Protein AF-A0A926IU18-F1 (afdb_monomer)

Mean predicted aligned error: 3.1 Å

Foldseek 3Di:
DDDPQQKDWDPDQVVLCVLAPDRFWFFPDADPQWDWDTWIGGNSFKTWTWTDRPPKIKIKMKGFAQDPPVPDPDDFPDWDWDAAPNWTWIWGDDQQKTKIWTDDPRMIMIIIIRGDDDPVNRNSRVNRTD

Solvent-accessible surface area (backbone atoms only — not comparable to full-atom values): 7315 Å² total; per-residue (Å²): 136,84,78,74,75,49,68,46,79,39,96,40,67,67,63,40,40,72,63,37,98,53,91,68,57,47,58,78,42,73,65,88,73,50,40,84,76,46,33,26,28,44,70,57,58,30,45,38,38,33,26,35,43,93,92,43,46,37,40,40,35,34,31,79,45,75,63,91,74,66,84,68,86,76,86,62,85,40,74,46,80,46,76,42,98,90,35,63,25,45,34,35,33,49,95,52,29,20,35,34,40,37,54,57,98,66,25,16,36,22,38,42,27,70,36,67,67,52,74,63,55,54,43,46,28,63,65,33,49,85

Nearest PDB structures (foldseek):
  1vr8-assembly1_A  TM=5.230E-01  e=7.733E-03  Thermotoga maritima
  1lfo-assembly1_A  TM=3.960E-01  e=1.212E-01  Rattus norvegicus
  7kyw-assembly1_A-2  TM=5.824E-01  e=8.924E-01  Phleum pratense
  2mm3-assembly1_A  TM=3.003E-01  e=6.694E-02  Homo sapiens
  7dzg-assembly1_B  TM=3.176E-01  e=2.580E-01  Homo sapiens

InterPro domains:
  IPR025377 Domain of unknown function DUF4367 [PF14285] (25-129)

Organism: NCBI:txid2763676

Structure (mmCIF, N/CA/C/O backbone):
data_AF-A0A926IU18-F1
#
_entry.id   AF-A0A926IU18-F1
#
loop_
_atom_site.group_PDB
_atom_site.id
_atom_site.type_symbol
_atom_site.label_atom_id
_atom_site.label_alt_id
_atom_site.label_comp_id
_atom_site.label_asy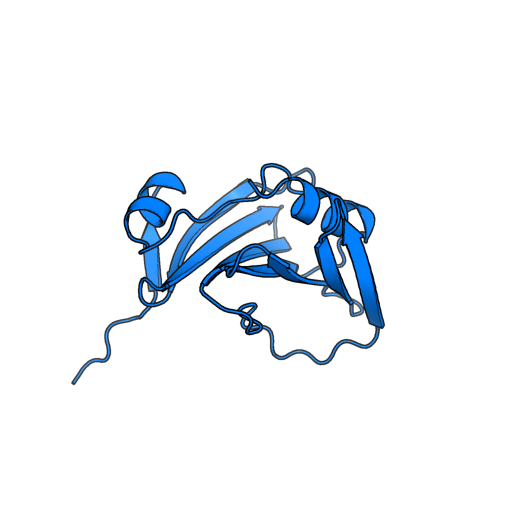m_id
_atom_site.label_entity_id
_atom_site.label_seq_id
_atom_site.pdbx_PDB_ins_code
_atom_site.Cartn_x
_atom_site.Cartn_y
_atom_site.Cartn_z
_atom_site.occupancy
_atom_site.B_iso_or_equiv
_atom_site.auth_seq_id
_atom_site.auth_comp_id
_atom_site.auth_asym_id
_atom_site.auth_atom_id
_atom_site.pdbx_PDB_model_num
ATOM 1 N N . MET A 1 1 ? 1.334 -27.083 21.568 1.00 49.59 1 MET A N 1
ATOM 2 C CA . MET A 1 1 ? 0.431 -25.925 21.402 1.00 49.59 1 MET A CA 1
ATOM 3 C C . MET A 1 1 ? 0.513 -25.498 19.950 1.00 49.59 1 MET A C 1
ATOM 5 O O . MET A 1 1 ? 1.621 -25.290 19.476 1.00 49.59 1 MET A O 1
ATOM 9 N N . GLN A 1 2 ? -0.607 -25.472 19.232 1.00 56.12 2 GLN A N 1
ATOM 10 C CA . GLN A 1 2 ? -0.653 -24.957 17.865 1.00 56.12 2 GLN A CA 1
ATOM 11 C C . GLN A 1 2 ? -0.839 -23.444 17.965 1.00 56.12 2 GLN A C 1
ATOM 13 O O . GLN A 1 2 ? -1.807 -22.993 18.572 1.00 56.12 2 GLN A O 1
ATOM 18 N N . ILE A 1 3 ? 0.112 -22.672 17.442 1.00 67.56 3 ILE A N 1
ATOM 19 C CA . ILE A 1 3 ? -0.080 -21.230 17.283 1.00 67.56 3 ILE A CA 1
ATOM 20 C C . ILE A 1 3 ? -1.140 -21.082 16.182 1.00 67.56 3 ILE A C 1
ATOM 22 O O . ILE A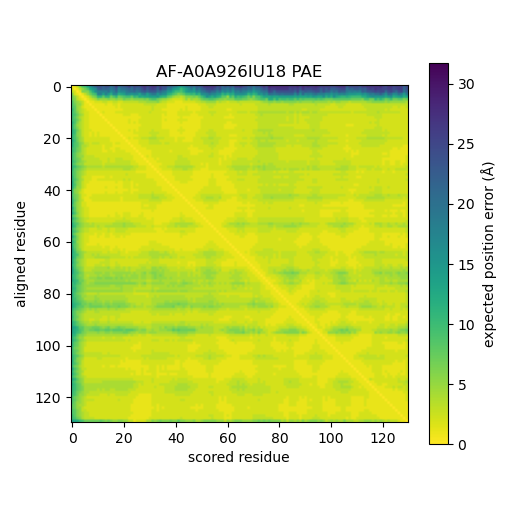 1 3 ? -0.953 -21.674 15.113 1.00 67.56 3 ILE A O 1
ATOM 26 N N . PRO A 1 4 ? -2.267 -20.393 16.430 1.00 70.56 4 PRO A N 1
ATOM 27 C CA . PRO A 1 4 ? -3.260 -20.156 15.392 1.00 70.56 4 PRO A CA 1
ATOM 28 C C . PRO A 1 4 ? -2.586 -19.476 14.201 1.00 70.56 4 PRO A C 1
ATOM 30 O O . PRO A 1 4 ? -1.733 -18.610 14.396 1.00 70.56 4 PRO A O 1
ATOM 33 N N . ASN A 1 5 ? -2.956 -19.860 12.977 1.00 81.00 5 ASN A N 1
ATOM 34 C CA . ASN A 1 5 ? -2.551 -19.088 11.808 1.00 81.00 5 ASN A CA 1
ATOM 35 C C . ASN A 1 5 ? -3.055 -17.647 12.012 1.00 81.00 5 ASN A C 1
ATOM 37 O O . ASN A 1 5 ? -4.262 -17.475 12.191 1.00 81.00 5 ASN A O 1
ATOM 41 N N . PRO A 1 6 ? -2.176 -16.629 12.025 1.00 91.31 6 PRO A N 1
ATOM 42 C CA . PRO A 1 6 ? -2.610 -15.252 12.221 1.00 91.31 6 PRO A CA 1
ATOM 43 C C . PRO A 1 6 ? -3.442 -14.732 11.042 1.00 91.31 6 PRO A C 1
ATOM 45 O O . PRO A 1 6 ? -4.084 -13.699 11.184 1.00 91.31 6 PRO A O 1
ATOM 48 N N . LEU A 1 7 ? -3.433 -15.411 9.891 1.00 94.75 7 LEU A N 1
ATOM 49 C CA . LEU A 1 7 ? -4.193 -15.014 8.710 1.00 94.75 7 LEU A CA 1
ATOM 50 C C . LEU A 1 7 ? -5.637 -15.514 8.774 1.00 94.75 7 LEU A C 1
ATOM 52 O O . LEU A 1 7 ? -5.882 -16.715 8.910 1.00 94.75 7 LEU A O 1
ATOM 56 N N . VAL A 1 8 ? -6.578 -14.589 8.595 1.00 96.81 8 VAL A N 1
ATOM 57 C CA . VAL A 1 8 ? -8.010 -14.874 8.449 1.00 96.81 8 VAL A CA 1
ATOM 58 C C . VAL A 1 8 ? -8.502 -14.250 7.148 1.00 96.81 8 VAL A C 1
ATOM 60 O O . VAL A 1 8 ? -8.287 -13.066 6.919 1.00 96.81 8 VAL A O 1
ATOM 63 N N . GLU A 1 9 ? -9.139 -15.046 6.293 1.00 97.94 9 GLU A N 1
ATOM 64 C CA . GLU A 1 9 ? -9.686 -14.618 5.000 1.00 97.94 9 GLU A CA 1
ATOM 65 C C . GLU A 1 9 ? -11.170 -14.244 5.113 1.00 97.94 9 GLU A C 1
ATOM 67 O O . GLU A 1 9 ? -11.916 -14.857 5.880 1.00 97.94 9 GLU A O 1
ATOM 72 N N . TYR A 1 10 ? -11.599 -13.265 4.315 1.00 98.12 10 TYR A N 1
ATOM 73 C CA . TYR A 1 10 ? -12.976 -12.772 4.252 1.00 98.12 10 TYR A CA 1
ATOM 74 C C . TYR A 1 10 ? -13.464 -12.692 2.808 1.00 98.12 10 TYR A C 1
ATOM 76 O O . TYR A 1 10 ? -12.673 -12.561 1.875 1.00 98.12 10 TYR A O 1
ATOM 84 N N . LYS A 1 11 ? -14.787 -12.724 2.608 1.00 97.56 11 LYS A N 1
ATOM 85 C CA . LYS A 1 11 ? -15.366 -12.647 1.257 1.00 97.56 11 LYS A CA 1
ATOM 86 C C . LYS A 1 11 ? -15.362 -11.228 0.711 1.00 97.56 11 LYS A C 1
ATOM 88 O O . LYS A 1 11 ? -15.382 -11.039 -0.503 1.00 97.56 11 LYS A O 1
ATOM 93 N N . THR A 1 12 ? -15.404 -10.235 1.595 1.00 98.06 12 THR A N 1
ATOM 94 C CA . THR A 1 12 ? -15.488 -8.823 1.221 1.00 98.06 12 THR A CA 1
ATOM 95 C C . THR A 1 12 ? -14.564 -7.964 2.075 1.00 98.06 12 THR A C 1
ATOM 97 O O . THR A 1 12 ? -14.207 -8.321 3.199 1.00 98.06 12 THR A O 1
ATOM 100 N N . VAL A 1 13 ? -14.202 -6.797 1.538 1.00 98.12 13 VAL A N 1
ATOM 101 C CA . VAL A 1 13 ? -13.438 -5.773 2.266 1.00 98.12 13 VAL A CA 1
ATOM 102 C C . VAL A 1 13 ? -14.187 -5.322 3.520 1.00 98.12 13 VAL A C 1
ATOM 104 O O . VAL A 1 13 ? -13.576 -5.220 4.579 1.00 98.12 13 VAL A O 1
ATOM 107 N N . ASP A 1 14 ? -15.504 -5.133 3.436 1.00 98.00 14 ASP A N 1
ATOM 108 C CA . ASP A 1 14 ? -16.318 -4.693 4.574 1.00 98.00 14 ASP A CA 1
ATOM 109 C C . ASP A 1 14 ? -16.353 -5.732 5.703 1.00 98.00 14 ASP A C 1
ATOM 111 O O . ASP A 1 14 ? -16.221 -5.376 6.873 1.00 98.00 14 ASP A O 1
ATOM 115 N N . GLU A 1 15 ? -16.469 -7.024 5.372 1.00 98.19 15 GLU A N 1
ATOM 116 C CA . GLU A 1 15 ? -16.375 -8.105 6.363 1.00 98.19 15 GLU A CA 1
ATOM 117 C C . GLU A 1 15 ? -15.033 -8.067 7.105 1.00 98.19 15 GLU A C 1
ATOM 119 O O . GLU A 1 15 ? -15.022 -8.128 8.333 1.00 98.19 15 GLU A O 1
ATOM 124 N N . ALA A 1 16 ? -13.920 -7.904 6.383 1.00 98.19 16 ALA A N 1
ATOM 125 C CA . ALA A 1 16 ? -12.594 -7.808 6.988 1.00 98.19 16 ALA A CA 1
ATOM 126 C C . ALA A 1 16 ? -12.458 -6.565 7.877 1.00 98.19 16 ALA A C 1
ATOM 128 O O . ALA A 1 16 ? -12.014 -6.670 9.023 1.00 98.19 16 ALA A O 1
ATOM 129 N N . LYS A 1 17 ? -12.890 -5.396 7.382 1.00 98.06 17 LYS A N 1
ATOM 130 C CA . LYS A 1 17 ? -12.866 -4.126 8.121 1.00 98.06 17 LYS A CA 1
ATOM 131 C C . LYS A 1 17 ? -13.623 -4.216 9.446 1.00 98.06 17 LYS A C 1
ATOM 133 O O . LYS A 1 17 ? -13.114 -3.750 10.459 1.00 98.06 17 LYS A O 1
ATOM 138 N N . ASN A 1 18 ? -14.780 -4.879 9.467 1.00 97.75 18 ASN A N 1
ATOM 139 C CA . ASN A 1 18 ? -15.601 -5.040 10.674 1.00 97.75 18 ASN A CA 1
ATOM 140 C C . ASN A 1 18 ? -14.928 -5.855 11.793 1.00 97.75 18 ASN A C 1
ATOM 142 O O . ASN A 1 18 ? -15.405 -5.843 12.927 1.00 97.75 18 ASN A O 1
ATOM 146 N N . THR A 1 19 ? -13.836 -6.566 11.499 1.00 97.25 19 THR A N 1
ATOM 147 C CA . THR A 1 19 ? -13.065 -7.308 12.512 1.00 97.25 19 THR A CA 1
ATOM 148 C C . THR A 1 19 ? -11.947 -6.491 13.153 1.00 97.25 19 THR A C 1
ATOM 150 O O . THR A 1 19 ? -11.390 -6.906 14.169 1.00 97.25 19 THR A O 1
ATOM 153 N N . LEU A 1 20 ? -11.615 -5.332 12.581 1.00 97.75 20 LEU A N 1
ATOM 154 C CA . LEU A 1 20 ? -10.512 -4.491 13.027 1.00 97.75 20 LEU A CA 1
ATOM 155 C C . LEU A 1 20 ? -10.963 -3.516 14.118 1.00 97.75 20 LEU A C 1
ATOM 157 O O . LEU A 1 20 ? -12.093 -3.038 14.151 1.00 97.75 20 LEU A O 1
ATOM 161 N N . SER A 1 21 ? -10.031 -3.146 14.997 1.00 97.00 21 SER A N 1
ATOM 162 C CA . SER A 1 21 ? -10.268 -2.141 16.048 1.00 97.00 21 SER A CA 1
ATOM 163 C C . SER A 1 21 ? -10.212 -0.683 15.550 1.00 97.00 21 SER A C 1
ATOM 165 O O . SER A 1 21 ? -10.098 0.245 16.358 1.00 97.00 21 SER A O 1
ATOM 167 N N . PHE A 1 22 ? -10.203 -0.470 14.233 1.00 97.38 22 PHE A N 1
ATOM 168 C CA . PHE A 1 22 ? -10.210 0.828 13.557 1.00 97.38 22 PHE A CA 1
ATOM 169 C C . PHE A 1 22 ? -10.951 0.737 12.230 1.00 97.38 22 PHE A C 1
ATOM 171 O O . PHE A 1 22 ? -11.053 -0.337 1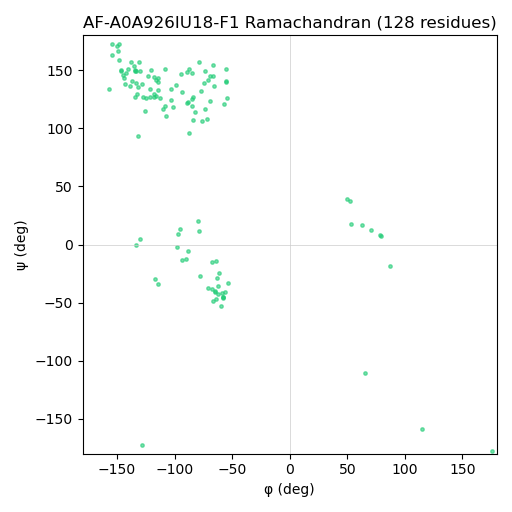1.642 1.00 97.38 22 PHE A O 1
ATOM 178 N N . ASP A 1 23 ? -11.401 1.888 11.738 1.00 96.38 23 ASP A N 1
ATOM 179 C CA . ASP A 1 23 ? -11.862 2.007 10.363 1.00 96.38 23 ASP A CA 1
ATOM 180 C C . ASP A 1 23 ? -10.649 2.047 9.427 1.00 96.38 23 ASP A C 1
ATOM 182 O O . ASP A 1 23 ? -9.896 3.021 9.408 1.00 96.38 23 ASP A O 1
ATOM 186 N N . ALA A 1 24 ? -10.410 0.948 8.712 1.00 97.50 24 ALA A N 1
ATOM 187 C CA . ALA A 1 24 ? -9.307 0.846 7.768 1.00 97.50 24 ALA A CA 1
ATOM 188 C C . ALA A 1 24 ? -9.701 1.478 6.420 1.00 97.50 24 ALA A C 1
ATOM 190 O O . ALA A 1 24 ? -10.585 0.938 5.739 1.00 97.50 24 ALA A O 1
ATOM 191 N N . PRO A 1 25 ? -9.067 2.588 6.000 1.00 97.81 25 PRO A N 1
ATOM 192 C CA . PRO A 1 25 ? -9.315 3.150 4.685 1.00 97.81 25 PRO A CA 1
ATOM 193 C C . PRO A 1 25 ? -8.662 2.270 3.617 1.00 97.81 25 PRO A C 1
ATOM 195 O O . PRO A 1 25 ? -7.635 1.623 3.854 1.00 97.81 25 PRO A O 1
ATOM 198 N N . VAL A 1 26 ? -9.270 2.231 2.435 1.00 98.19 26 VAL A N 1
ATOM 199 C CA . VAL A 1 26 ? -8.828 1.377 1.322 1.00 98.19 26 VAL A CA 1
ATOM 200 C C . VAL A 1 26 ? -8.708 2.192 0.040 1.00 98.19 26 VAL A C 1
ATOM 202 O O . VAL A 1 26 ? -9.438 3.172 -0.134 1.00 98.19 26 VAL A O 1
ATOM 205 N N . PRO A 1 27 ? -7.787 1.834 -0.869 1.00 97.75 27 PRO A N 1
ATOM 206 C CA . PRO A 1 27 ? -7.657 2.551 -2.124 1.00 97.75 27 PRO A CA 1
ATOM 207 C C . PRO A 1 27 ? -8.910 2.348 -2.978 1.00 97.75 27 PRO A C 1
ATOM 209 O O . PRO A 1 27 ? -9.430 1.240 -3.107 1.00 97.75 27 PRO A O 1
ATOM 212 N N . THR A 1 28 ? -9.384 3.433 -3.585 1.00 97.38 28 THR A N 1
ATOM 213 C CA . THR A 1 28 ? -10.464 3.388 -4.586 1.00 97.38 28 THR A CA 1
ATOM 214 C C . THR A 1 28 ? -9.960 3.419 -6.023 1.00 97.38 28 THR A C 1
ATOM 216 O O . THR A 1 28 ? -10.754 3.301 -6.954 1.00 97.38 28 THR A O 1
ATOM 219 N N . PHE A 1 29 ? -8.645 3.527 -6.195 1.00 97.62 29 PHE A N 1
ATOM 220 C CA . PHE A 1 29 ? -7.939 3.344 -7.448 1.00 97.62 29 PHE A CA 1
ATOM 221 C C . PHE A 1 29 ? -6.908 2.225 -7.296 1.00 97.62 29 PHE A C 1
ATOM 223 O O . PHE A 1 29 ? -6.132 2.201 -6.342 1.00 97.62 29 PHE A O 1
ATOM 230 N N . VAL A 1 30 ? -6.877 1.336 -8.281 1.00 96.94 30 VAL A N 1
ATOM 231 C CA . VAL A 1 30 ? -5.753 0.446 -8.573 1.00 96.94 30 VAL A CA 1
ATOM 232 C C . VAL A 1 30 ? -5.531 0.464 -10.089 1.00 96.94 30 VAL A C 1
ATOM 234 O O . VAL A 1 30 ? -6.492 0.734 -10.816 1.00 96.94 30 VAL A O 1
ATOM 237 N N . PRO A 1 31 ? -4.308 0.201 -10.584 1.00 96.81 31 PRO A N 1
ATOM 238 C CA . PRO A 1 31 ? -4.025 0.229 -12.014 1.00 96.81 31 PRO A CA 1
ATOM 239 C C . PRO A 1 31 ? -4.943 -0.693 -12.822 1.00 96.81 31 PRO A C 1
ATOM 241 O O . PRO A 1 31 ? -5.395 -1.736 -12.339 1.00 96.81 31 PRO A O 1
ATOM 244 N N . ASP A 1 32 ? -5.189 -0.327 -14.077 1.00 95.44 32 ASP A N 1
ATOM 245 C CA . ASP A 1 32 ? -6.104 -1.064 -14.943 1.00 95.44 32 ASP A CA 1
ATOM 246 C C . ASP A 1 32 ? -5.734 -2.552 -15.064 1.00 95.44 32 ASP A C 1
ATOM 248 O O . ASP A 1 32 ? -4.570 -2.950 -15.163 1.00 95.44 32 ASP A O 1
ATOM 252 N N . GLY A 1 33 ? -6.766 -3.396 -15.063 1.00 96.38 33 GLY A N 1
ATOM 253 C CA . GLY A 1 33 ? -6.635 -4.851 -15.137 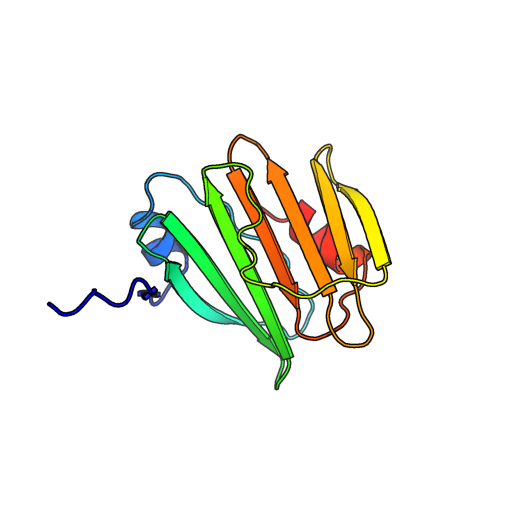1.00 96.38 33 GLY A CA 1
ATOM 254 C C . GLY A 1 33 ? -6.443 -5.539 -13.785 1.00 96.38 33 GLY A C 1
ATOM 255 O O . GLY A 1 33 ? -6.741 -6.729 -13.691 1.00 96.38 33 GLY A O 1
ATOM 256 N N . TYR A 1 34 ? -6.043 -4.814 -12.736 1.00 98.06 34 TYR A N 1
ATOM 257 C CA . TYR A 1 34 ? -5.975 -5.362 -11.385 1.00 98.06 34 TYR A CA 1
ATOM 258 C C . TYR A 1 34 ? -7.368 -5.465 -10.755 1.00 98.06 34 TYR A C 1
ATOM 260 O O . TYR A 1 34 ? -8.162 -4.526 -10.783 1.00 98.06 34 TYR A O 1
ATOM 268 N N . LYS A 1 35 ? -7.677 -6.628 -10.177 1.00 97.75 35 LYS A N 1
ATOM 269 C CA . LYS A 1 35 ? -8.941 -6.899 -9.474 1.00 97.75 35 LYS A CA 1
ATOM 270 C C . LYS A 1 35 ? -8.667 -7.577 -8.147 1.00 97.75 35 LYS A C 1
ATOM 272 O O . LYS A 1 35 ? -7.709 -8.336 -8.059 1.00 97.75 35 LYS A O 1
ATOM 277 N N . ILE A 1 36 ? -9.519 -7.335 -7.151 1.00 98.19 36 ILE A N 1
ATOM 278 C CA . ILE A 1 36 ? -9.431 -8.018 -5.855 1.00 98.19 36 ILE A CA 1
ATOM 279 C C . ILE A 1 36 ? -9.451 -9.535 -6.082 1.00 98.19 36 ILE A C 1
ATOM 281 O O . ILE A 1 36 ? -10.362 -10.052 -6.727 1.00 98.19 36 ILE A O 1
ATOM 285 N N . ASP A 1 37 ? -8.443 -10.209 -5.541 1.00 98.38 37 ASP A N 1
ATOM 286 C CA . ASP A 1 37 ? -8.279 -11.665 -5.558 1.00 98.38 37 ASP A CA 1
ATOM 287 C C . ASP A 1 37 ? -8.369 -12.255 -4.146 1.00 98.38 37 ASP A C 1
ATOM 289 O O . ASP A 1 37 ? -8.921 -13.334 -3.961 1.00 98.38 37 ASP A O 1
ATOM 293 N N . TYR A 1 38 ? -7.884 -11.519 -3.140 1.00 98.44 38 TYR A N 1
ATOM 294 C CA . TYR A 1 38 ? -7.894 -11.938 -1.741 1.00 98.44 38 TYR A CA 1
ATOM 295 C C . TYR A 1 38 ? -8.145 -10.748 -0.814 1.00 98.44 38 TYR A C 1
ATOM 297 O O . TYR A 1 38 ? -7.626 -9.650 -1.034 1.00 98.44 38 TYR A O 1
ATOM 305 N N . VAL A 1 39 ? -8.899 -10.989 0.259 1.00 98.69 39 VAL A N 1
ATOM 306 C CA . VAL A 1 39 ? -9.088 -10.051 1.368 1.00 98.69 39 VAL A CA 1
ATOM 307 C C . VAL A 1 39 ? -8.896 -10.808 2.675 1.00 98.69 39 VAL A C 1
ATOM 309 O O . VAL A 1 39 ? -9.519 -11.843 2.902 1.00 98.69 39 VAL A O 1
ATOM 312 N N . GLY A 1 40 ? -8.063 -10.278 3.565 1.00 98.31 40 GLY A N 1
ATOM 313 C CA . GLY A 1 40 ? -7.791 -10.907 4.848 1.00 98.31 40 GLY A CA 1
ATOM 314 C C . GLY A 1 40 ? -7.344 -9.935 5.926 1.00 98.31 40 GLY A C 1
ATOM 315 O O . GLY A 1 40 ? -7.078 -8.760 5.665 1.00 98.31 40 GLY A O 1
ATOM 316 N N . THR A 1 41 ? -7.227 -10.449 7.147 1.00 98.31 41 THR A N 1
ATOM 317 C CA . THR A 1 41 ? -6.540 -9.770 8.244 1.00 98.31 41 THR A CA 1
ATOM 318 C C . THR A 1 41 ? -5.381 -10.600 8.776 1.00 98.31 41 THR A C 1
ATOM 320 O O . THR A 1 41 ? -5.399 -11.829 8.721 1.00 98.31 41 THR A O 1
ATOM 323 N N . ILE A 1 42 ? -4.357 -9.915 9.286 1.00 97.25 42 ILE A N 1
ATOM 324 C CA . ILE A 1 42 ? -3.208 -10.519 9.966 1.00 97.25 42 ILE A CA 1
ATOM 325 C C . ILE A 1 42 ? -3.326 -10.202 11.452 1.00 97.25 42 ILE A C 1
ATOM 327 O O . ILE A 1 42 ? -3.358 -9.031 11.831 1.00 97.25 42 ILE A O 1
ATOM 331 N N . ALA A 1 43 ? -3.430 -11.244 12.274 1.00 94.94 43 ALA A N 1
ATOM 332 C CA . ALA A 1 43 ? -3.590 -11.188 13.727 1.00 94.94 43 ALA A CA 1
ATOM 333 C C . ALA A 1 43 ? -4.770 -10.317 14.215 1.00 94.94 43 ALA A C 1
ATOM 335 O O . ALA A 1 43 ? -4.812 -9.941 15.380 1.00 94.94 43 ALA A O 1
ATOM 336 N N . GLY A 1 44 ? -5.734 -9.992 13.341 1.00 95.06 44 GLY A N 1
ATOM 337 C CA . GLY A 1 44 ? -6.811 -9.038 13.642 1.00 95.06 44 GLY A CA 1
ATOM 338 C C . GLY A 1 44 ? -6.355 -7.573 13.744 1.00 95.06 44 GLY A C 1
ATOM 339 O O . GLY A 1 44 ? -7.112 -6.727 14.213 1.00 95.06 44 GLY A O 1
ATOM 340 N N . GLU A 1 45 ? -5.131 -7.260 13.312 1.00 96.94 45 GLU A N 1
ATOM 341 C CA . GLU A 1 45 ? -4.512 -5.936 13.474 1.00 96.94 45 GLU A CA 1
ATOM 342 C C . GLU A 1 45 ? -4.209 -5.245 12.143 1.00 96.94 45 GLU A C 1
ATOM 344 O O . GLU A 1 45 ? -4.239 -4.018 12.063 1.00 96.94 45 GLU A O 1
ATOM 349 N N . THR A 1 46 ? -3.939 -6.021 11.092 1.00 98.44 46 THR A N 1
ATOM 350 C CA . THR A 1 46 ? -3.606 -5.504 9.757 1.00 98.44 46 THR A CA 1
ATOM 351 C C . THR A 1 46 ? -4.649 -5.943 8.743 1.00 98.44 46 THR A C 1
ATOM 353 O O . THR A 1 46 ? -4.889 -7.141 8.618 1.00 98.44 46 THR A O 1
ATOM 356 N N . LEU A 1 47 ? -5.222 -5.006 7.987 1.00 98.69 47 LEU A N 1
ATOM 357 C CA . LEU A 1 47 ? -5.972 -5.307 6.766 1.00 98.69 47 LEU A CA 1
ATOM 358 C C . LEU A 1 47 ? -4.997 -5.665 5.642 1.00 98.69 47 LEU A C 1
ATOM 360 O O . LEU A 1 47 ? -3.989 -4.981 5.473 1.00 98.69 47 LEU A O 1
ATOM 364 N N . GLN A 1 48 ? -5.321 -6.677 4.841 1.00 98.56 48 GLN A N 1
ATOM 365 C CA . GLN A 1 48 ? -4.560 -7.078 3.662 1.00 98.56 48 GLN A CA 1
ATOM 366 C C . GLN A 1 48 ? -5.498 -7.323 2.477 1.00 98.56 48 GLN A C 1
ATOM 368 O O . GLN A 1 48 ? -6.431 -8.118 2.577 1.00 98.56 48 GLN A O 1
ATOM 373 N N . ILE A 1 49 ? -5.227 -6.670 1.347 1.00 98.75 49 ILE A N 1
ATOM 374 C CA . ILE A 1 49 ? -5.972 -6.850 0.095 1.00 98.75 49 ILE A CA 1
ATOM 375 C C . ILE A 1 49 ? -4.984 -7.161 -1.019 1.00 98.75 49 ILE A C 1
ATOM 377 O O . ILE A 1 49 ? -4.030 -6.407 -1.218 1.00 98.75 49 ILE A O 1
ATOM 381 N N . PHE A 1 50 ? -5.210 -8.256 -1.743 1.00 98.56 50 PHE A N 1
ATOM 382 C CA . PHE A 1 50 ? -4.440 -8.585 -2.939 1.00 98.56 50 PHE A CA 1
ATOM 383 C C . PHE A 1 50 ? -5.268 -8.257 -4.168 1.00 98.56 50 PHE A C 1
ATOM 385 O O . PHE A 1 50 ? -6.437 -8.639 -4.264 1.00 98.56 50 PHE A O 1
ATOM 392 N N . TYR A 1 51 ? -4.637 -7.589 -5.121 1.00 98.62 51 TYR A N 1
ATOM 393 C CA . TYR A 1 51 ? -5.179 -7.341 -6.439 1.00 98.62 51 TYR A CA 1
ATOM 394 C C . TYR A 1 51 ? -4.334 -8.079 -7.469 1.00 98.62 51 TYR A C 1
ATOM 396 O O . TYR A 1 51 ? -3.113 -7.953 -7.445 1.00 98.62 51 TYR A O 1
ATOM 404 N N . LYS A 1 52 ? -4.958 -8.794 -8.405 1.00 98.31 52 LYS A N 1
ATOM 405 C CA . LYS A 1 52 ? -4.253 -9.525 -9.463 1.00 98.31 52 LYS A CA 1
ATOM 406 C C . LYS A 1 52 ? -4.581 -9.030 -10.857 1.00 98.31 52 LYS A C 1
ATOM 408 O O . LYS A 1 52 ? -5.734 -8.724 -11.161 1.00 98.31 52 LYS A O 1
ATOM 413 N N . ASN A 1 53 ? -3.562 -9.048 -11.710 1.00 97.88 53 ASN A N 1
ATOM 414 C CA . ASN A 1 53 ? -3.660 -8.900 -13.156 1.00 97.88 53 ASN A CA 1
ATOM 415 C C . ASN A 1 53 ? -2.831 -10.009 -13.824 1.00 97.88 53 ASN A C 1
ATOM 417 O O . ASN A 1 53 ? -1.614 -9.904 -13.997 1.00 97.88 53 ASN A O 1
ATOM 421 N N . GLY A 1 54 ? -3.487 -11.123 -14.155 1.00 96.69 54 GLY A N 1
ATOM 422 C CA . GLY A 1 54 ? -2.807 -12.313 -14.660 1.00 96.69 54 GLY A CA 1
ATOM 423 C C . GLY A 1 54 ? -1.886 -12.924 -13.603 1.00 96.69 54 GLY A C 1
ATOM 424 O O . GLY A 1 54 ? -2.367 -13.495 -12.629 1.00 96.69 54 GLY A O 1
ATOM 425 N N . LYS A 1 55 ? -0.569 -12.837 -13.823 1.00 95.69 55 LYS A N 1
ATOM 426 C CA . LYS A 1 55 ? 0.452 -13.337 -12.886 1.00 95.69 55 LYS A CA 1
ATOM 427 C C . LYS A 1 55 ? 0.967 -12.276 -11.916 1.00 95.69 55 LYS A C 1
ATOM 429 O O . LYS A 1 55 ? 1.632 -12.663 -10.968 1.00 95.69 55 LYS A O 1
ATOM 434 N N . ASN A 1 56 ? 0.673 -11.005 -12.178 1.00 97.25 56 ASN A N 1
ATOM 435 C CA . ASN A 1 56 ? 1.172 -9.891 -11.385 1.00 97.25 56 ASN A CA 1
ATOM 436 C C . ASN A 1 56 ? 0.203 -9.590 -10.242 1.00 97.25 56 ASN A C 1
ATOM 438 O O . ASN A 1 56 ? -1.018 -9.731 -10.395 1.00 97.25 56 ASN A O 1
ATOM 442 N N . GLU A 1 57 ? 0.746 -9.116 -9.134 1.00 97.94 57 GLU A N 1
ATOM 443 C CA . GLU A 1 57 ? 0.052 -8.861 -7.885 1.00 97.94 57 GLU A CA 1
ATOM 444 C C . GLU A 1 57 ? 0.421 -7.492 -7.303 1.00 97.94 57 GLU A C 1
ATOM 446 O O . GLU A 1 57 ? 1.578 -7.070 -7.282 1.00 97.94 57 GLU A O 1
ATOM 451 N N . ILE A 1 58 ? -0.597 -6.809 -6.783 1.00 98.56 58 ILE A N 1
ATOM 452 C CA . ILE A 1 58 ? -0.456 -5.651 -5.907 1.00 98.56 58 ILE A CA 1
ATOM 453 C C . ILE A 1 58 ? -1.037 -6.019 -4.547 1.00 98.56 58 ILE A C 1
ATOM 455 O O . ILE A 1 58 ? -2.190 -6.435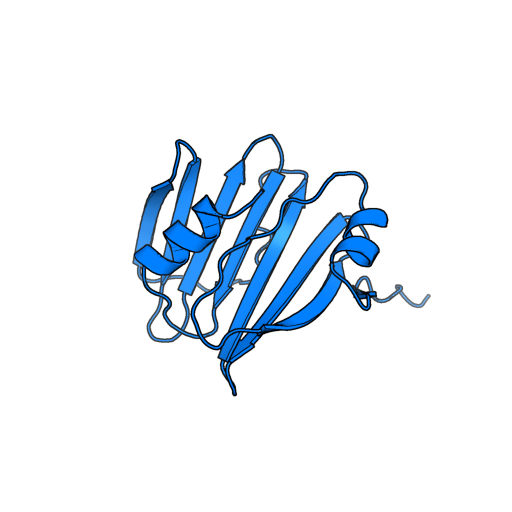 -4.447 1.00 98.56 58 ILE A O 1
ATOM 459 N N . VAL A 1 59 ? -0.263 -5.808 -3.490 1.00 98.62 59 VAL A N 1
ATOM 460 C CA . VAL A 1 59 ? -0.675 -6.027 -2.105 1.00 98.62 59 VAL A CA 1
ATOM 461 C C . VAL A 1 59 ? -0.810 -4.683 -1.408 1.00 98.62 59 VAL A C 1
ATOM 463 O O . VAL A 1 59 ? 0.176 -3.971 -1.233 1.00 98.62 59 VAL A O 1
ATOM 466 N N . PHE A 1 60 ? -2.025 -4.352 -0.976 1.00 98.75 60 PHE A N 1
ATOM 467 C CA . PHE A 1 60 ? -2.291 -3.218 -0.096 1.00 98.75 60 PHE A CA 1
ATOM 468 C C . PHE A 1 60 ? -2.433 -3.696 1.349 1.00 98.75 60 PHE A C 1
ATOM 470 O O . PHE A 1 60 ? -3.120 -4.688 1.614 1.00 98.75 60 PHE A O 1
ATOM 477 N N . ARG A 1 61 ? -1.838 -2.961 2.293 1.00 98.81 61 ARG A N 1
ATOM 478 C CA . ARG A 1 61 ? -2.069 -3.163 3.727 1.00 98.81 61 ARG A CA 1
ATOM 479 C C . ARG A 1 61 ? -2.307 -1.858 4.467 1.00 98.81 61 ARG A C 1
ATOM 481 O O . ARG A 1 61 ? -1.718 -0.836 4.118 1.00 98.81 61 ARG A O 1
ATOM 488 N N . ALA A 1 62 ? -3.107 -1.944 5.527 1.00 98.75 62 ALA A N 1
ATOM 489 C CA . ALA A 1 62 ? -3.367 -0.865 6.474 1.00 98.75 62 ALA A CA 1
ATOM 490 C C . ALA A 1 62 ? -3.381 -1.405 7.912 1.00 98.75 62 ALA A C 1
ATOM 492 O O . ALA A 1 62 ? -3.991 -2.443 8.173 1.00 98.75 62 ALA A O 1
ATOM 493 N N . ALA A 1 63 ? -2.744 -0.698 8.845 1.00 98.69 63 ALA A N 1
ATOM 494 C CA . ALA A 1 63 ? -2.747 -1.017 10.275 1.00 98.69 63 ALA A CA 1
ATOM 495 C C . ALA A 1 63 ? -2.620 0.258 11.121 1.00 98.69 63 ALA A C 1
ATOM 497 O O . ALA A 1 63 ? -2.247 1.317 10.615 1.00 98.69 63 ALA A O 1
ATOM 498 N N . LYS A 1 64 ? -2.887 0.167 12.428 1.00 98.44 64 LYS A N 1
ATOM 499 C CA . LYS A 1 64 ? -2.513 1.232 13.374 1.00 98.44 64 LYS A CA 1
ATOM 500 C C . LYS A 1 64 ? -0.995 1.287 13.540 1.00 98.44 64 LYS A C 1
ATOM 502 O O . LYS A 1 64 ? -0.348 0.247 13.599 1.00 98.44 64 LYS A O 1
ATOM 507 N N . GLY A 1 65 ? -0.453 2.490 13.710 1.00 97.50 65 GLY A N 1
ATOM 508 C CA . GLY A 1 65 ? 0.956 2.703 14.035 1.00 97.50 65 GLY A CA 1
ATOM 509 C C . GLY A 1 65 ? 1.723 3.426 12.936 1.00 97.50 65 GLY A C 1
ATOM 510 O O . GLY A 1 65 ? 1.149 4.144 12.121 1.00 97.50 65 GLY A O 1
ATOM 511 N N . SER A 1 66 ? 3.042 3.263 12.957 1.00 96.94 66 SER A N 1
ATOM 512 C CA . SER A 1 66 ? 3.976 3.983 12.082 1.00 96.94 66 SER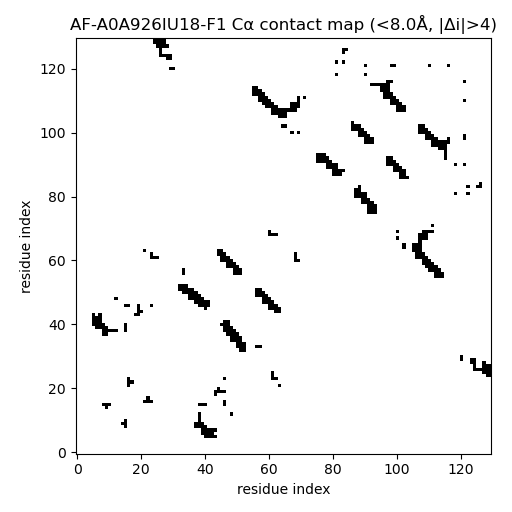 A CA 1
ATOM 513 C C . SER A 1 66 ? 5.031 3.090 11.432 1.00 96.94 66 SER A C 1
ATOM 515 O O . SER A 1 66 ? 5.883 3.589 10.701 1.00 96.94 66 SER A O 1
ATOM 517 N N . ASP A 1 67 ? 4.999 1.792 11.727 1.00 96.50 67 ASP A N 1
ATOM 518 C CA . ASP A 1 67 ? 5.996 0.840 11.249 1.00 96.50 67 ASP A CA 1
ATOM 519 C C . ASP A 1 67 ? 5.727 0.439 9.796 1.00 96.50 67 ASP A C 1
ATOM 521 O O . ASP A 1 67 ? 4.598 0.519 9.307 1.00 96.50 67 ASP A O 1
ATOM 525 N N . ASP A 1 68 ? 6.763 -0.018 9.096 1.00 96.81 68 ASP A N 1
ATOM 526 C CA . ASP A 1 68 ? 6.607 -0.606 7.766 1.00 96.81 68 ASP A CA 1
ATOM 527 C C . ASP A 1 68 ? 5.937 -1.987 7.881 1.00 96.81 68 ASP A C 1
ATOM 529 O O . ASP A 1 68 ? 6.546 -2.961 8.325 1.00 96.81 68 ASP A O 1
ATOM 533 N N . ILE A 1 69 ? 4.674 -2.063 7.457 1.00 97.31 69 ILE A N 1
ATOM 534 C CA . ILE A 1 69 ? 3.846 -3.279 7.492 1.00 97.31 69 ILE A CA 1
ATOM 535 C C . ILE A 1 69 ? 3.816 -4.041 6.160 1.00 97.31 69 ILE A C 1
ATOM 537 O O . ILE A 1 69 ? 3.035 -4.982 5.996 1.00 97.31 69 ILE A O 1
ATOM 541 N N . SER A 1 70 ? 4.652 -3.663 5.191 1.0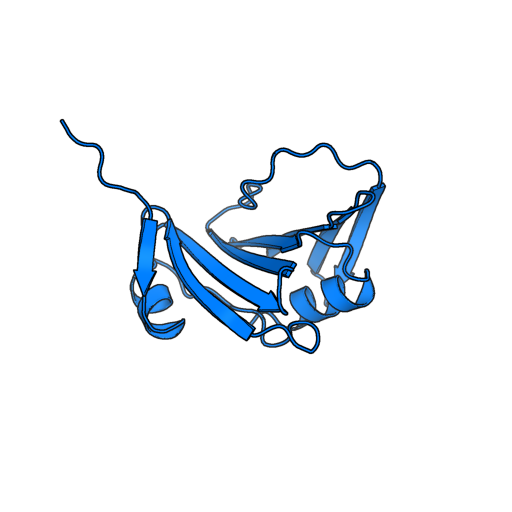0 95.88 70 SER A N 1
ATOM 542 C CA . SER A 1 70 ? 4.659 -4.275 3.854 1.00 95.88 70 SER A CA 1
ATOM 543 C C . SER A 1 70 ? 4.993 -5.765 3.870 1.00 95.88 70 SER A C 1
ATOM 545 O O . SER A 1 70 ? 4.582 -6.499 2.975 1.00 95.88 70 SER A O 1
ATOM 547 N N . GLY A 1 71 ? 5.697 -6.247 4.904 1.00 92.00 71 GLY A N 1
ATOM 548 C CA . GLY A 1 71 ? 6.223 -7.618 4.960 1.00 92.00 71 GLY A CA 1
ATOM 549 C C . GLY A 1 71 ? 7.236 -7.910 3.851 1.00 92.00 71 GLY A C 1
ATOM 550 O O . GLY A 1 71 ? 7.516 -9.070 3.561 1.00 92.00 71 GLY A O 1
ATOM 551 N N . ASP A 1 72 ? 7.758 -6.856 3.231 1.00 93.12 72 ASP A N 1
ATOM 552 C CA . ASP A 1 72 ? 8.724 -6.902 2.156 1.00 93.12 72 ASP A CA 1
ATOM 553 C C . ASP A 1 72 ? 10.085 -6.455 2.699 1.00 93.12 72 ASP A C 1
ATOM 555 O O . ASP A 1 72 ? 10.296 -5.297 3.057 1.00 93.12 72 ASP A O 1
ATOM 559 N N . TYR A 1 73 ? 11.002 -7.417 2.779 1.00 90.38 73 TYR A N 1
ATOM 560 C CA . TYR A 1 73 ? 12.345 -7.248 3.335 1.00 90.38 73 TYR A CA 1
ATOM 561 C C . TYR A 1 73 ? 13.400 -6.956 2.258 1.00 90.38 73 TYR A C 1
ATOM 563 O O . TYR A 1 73 ? 14.600 -7.057 2.523 1.00 90.38 73 TYR A O 1
ATOM 571 N N . ASN A 1 74 ? 12.980 -6.627 1.032 1.00 91.31 74 ASN A N 1
ATOM 572 C CA . ASN A 1 74 ? 13.908 -6.300 -0.041 1.00 91.31 74 ASN A CA 1
ATOM 573 C C . ASN A 1 74 ? 14.661 -4.993 0.238 1.00 91.31 74 ASN A C 1
ATOM 575 O O . ASN A 1 74 ? 14.120 -4.015 0.756 1.00 91.31 74 ASN A O 1
ATOM 579 N N . VAL A 1 75 ? 15.922 -4.951 -0.197 1.00 91.44 75 VAL A N 1
ATOM 580 C CA . VAL A 1 75 ? 16.687 -3.705 -0.285 1.00 91.44 75 VAL A CA 1
ATOM 581 C C . VAL A 1 75 ? 16.427 -3.084 -1.652 1.00 91.44 75 VAL A C 1
ATOM 583 O O . VAL A 1 75 ? 16.662 -3.704 -2.691 1.00 91.44 75 VAL A O 1
ATOM 586 N N . TYR A 1 76 ? 15.931 -1.853 -1.647 1.00 93.56 76 TYR A N 1
ATOM 587 C CA . TYR A 1 76 ? 15.572 -1.122 -2.854 1.00 93.56 76 TYR A CA 1
ATOM 588 C C . TYR A 1 76 ? 16.723 -0.249 -3.337 1.00 93.56 76 TYR A C 1
ATOM 590 O O . TYR A 1 76 ? 17.315 0.493 -2.553 1.00 93.56 76 TYR A O 1
ATOM 598 N N . LYS A 1 77 ? 17.034 -0.336 -4.633 1.00 93.88 77 LYS A N 1
ATOM 599 C CA . LYS A 1 77 ? 18.084 0.472 -5.266 1.00 93.88 77 LYS A CA 1
ATOM 600 C C . LYS A 1 77 ? 17.673 1.934 -5.386 1.00 93.88 77 LYS A C 1
ATOM 602 O O . LYS A 1 77 ? 18.507 2.811 -5.183 1.00 93.88 77 LYS A O 1
ATOM 607 N N . ASN A 1 78 ? 16.399 2.178 -5.681 1.00 95.56 78 ASN A N 1
ATOM 608 C CA . ASN A 1 78 ? 15.848 3.514 -5.828 1.00 95.56 78 ASN A CA 1
ATOM 609 C C . ASN A 1 78 ? 14.769 3.730 -4.770 1.00 95.56 78 ASN A C 1
ATOM 611 O O . ASN A 1 78 ? 13.847 2.927 -4.617 1.00 95.56 78 ASN A O 1
ATOM 615 N N . THR A 1 79 ? 14.874 4.841 -4.050 1.00 96.38 79 THR A N 1
ATOM 616 C CA . THR A 1 79 ? 13.840 5.297 -3.122 1.00 96.38 79 THR A CA 1
ATOM 617 C C . THR A 1 79 ? 13.643 6.789 -3.281 1.00 96.38 79 THR A C 1
ATOM 619 O O . THR A 1 79 ? 14.624 7.525 -3.408 1.00 96.38 79 THR A O 1
ATOM 622 N N . LYS A 1 80 ? 12.395 7.240 -3.219 1.00 96.25 80 LYS A N 1
ATOM 623 C CA . LYS A 1 80 ? 12.028 8.643 -3.377 1.00 96.25 80 LYS A CA 1
ATOM 624 C C . LYS A 1 80 ? 10.859 8.981 -2.465 1.00 96.25 80 LYS A C 1
ATOM 626 O O . LYS A 1 80 ? 9.978 8.154 -2.252 1.00 96.25 80 LYS A O 1
ATOM 631 N N . THR A 1 81 ? 10.836 10.203 -1.952 1.00 97.50 81 THR A N 1
ATOM 632 C CA . THR A 1 81 ? 9.646 10.735 -1.288 1.00 97.50 81 THR A CA 1
ATOM 633 C C . THR A 1 81 ? 8.705 11.317 -2.338 1.00 97.50 81 THR A C 1
ATOM 635 O O . THR A 1 81 ? 9.113 12.176 -3.121 1.00 97.50 81 THR A O 1
ATOM 638 N N . VAL A 1 82 ? 7.459 10.853 -2.353 1.00 96.50 82 VAL A N 1
ATOM 639 C CA . VAL A 1 82 ? 6.367 11.416 -3.152 1.00 96.50 82 VAL A CA 1
ATOM 640 C C . VAL A 1 82 ? 5.337 12.025 -2.205 1.00 96.50 82 VAL A C 1
ATOM 642 O O . VAL A 1 82 ? 4.882 11.367 -1.273 1.00 96.50 82 VAL A O 1
ATOM 645 N N . SER A 1 83 ? 4.995 13.293 -2.419 1.00 96.31 83 SER A N 1
ATOM 646 C CA . SER A 1 83 ? 4.027 14.016 -1.590 1.00 96.31 83 SER A CA 1
ATOM 647 C C . SER A 1 83 ? 2.682 14.073 -2.307 1.00 96.31 83 SER A C 1
ATOM 649 O O . SER A 1 83 ? 2.567 14.659 -3.383 1.00 96.31 83 SER A O 1
ATOM 651 N N . VAL A 1 84 ? 1.655 13.480 -1.704 1.00 95.50 84 VAL A N 1
ATOM 652 C CA . VAL A 1 84 ? 0.310 13.346 -2.273 1.00 95.50 84 VAL A CA 1
ATOM 653 C C . VAL A 1 84 ? -0.699 13.914 -1.284 1.00 95.50 84 VAL A C 1
ATOM 655 O O . VAL A 1 84 ? -0.850 13.394 -0.184 1.00 95.50 84 VAL A O 1
ATOM 658 N N . ASN A 1 85 ? -1.392 14.997 -1.648 1.00 92.38 85 ASN A N 1
ATOM 659 C CA . ASN A 1 85 ? -2.408 15.641 -0.797 1.00 92.38 85 ASN A CA 1
ATOM 660 C C . ASN A 1 85 ? -1.928 15.917 0.648 1.00 92.38 85 ASN A C 1
ATOM 662 O O . ASN A 1 85 ? -2.670 15.715 1.607 1.00 92.38 85 ASN A O 1
ATOM 666 N N . GLY A 1 86 ? -0.667 16.338 0.810 1.00 92.00 86 GLY A N 1
ATOM 667 C CA . GLY A 1 86 ? -0.051 16.601 2.120 1.00 92.00 86 GLY A CA 1
ATOM 668 C C . GLY A 1 86 ? 0.400 15.354 2.893 1.00 92.00 86 GLY A C 1
ATOM 669 O O . GLY A 1 86 ? 0.779 15.472 4.051 1.00 92.00 86 GLY A O 1
ATOM 670 N N . THR A 1 87 ? 0.354 14.172 2.275 1.00 95.50 87 THR A N 1
ATOM 671 C CA . THR A 1 87 ? 0.908 12.920 2.807 1.00 95.50 87 THR A CA 1
ATOM 672 C C . THR A 1 87 ? 2.223 12.613 2.107 1.00 95.50 87 THR A C 1
ATOM 674 O O . THR A 1 87 ? 2.250 12.504 0.882 1.00 95.50 87 THR A O 1
ATOM 677 N N . ASP A 1 88 ? 3.296 12.443 2.872 1.00 97.56 88 ASP A N 1
ATOM 678 C CA . ASP A 1 88 ? 4.586 12.016 2.337 1.00 97.56 88 ASP A CA 1
ATOM 679 C C . ASP A 1 88 ? 4.670 10.490 2.346 1.00 97.56 88 ASP A C 1
ATOM 681 O O . ASP A 1 88 ? 4.567 9.847 3.392 1.00 97.56 88 ASP A O 1
ATOM 685 N N . ALA A 1 89 ? 4.882 9.908 1.171 1.00 97.94 89 ALA A N 1
ATOM 686 C CA . ALA A 1 89 ? 5.087 8.481 0.999 1.00 97.94 89 ALA A CA 1
ATOM 687 C C . ALA A 1 89 ? 6.501 8.195 0.505 1.00 97.94 89 ALA A C 1
ATOM 689 O O . ALA A 1 89 ? 7.029 8.878 -0.372 1.00 97.94 89 ALA A O 1
ATOM 690 N N . LYS A 1 90 ? 7.114 7.139 1.036 1.00 97.81 90 LYS A N 1
ATOM 691 C CA . LYS A 1 90 ? 8.383 6.618 0.533 1.00 97.81 90 LYS A CA 1
ATOM 692 C C . LYS A 1 90 ? 8.092 5.621 -0.584 1.00 97.81 90 LYS A C 1
ATOM 694 O O . LYS A 1 90 ? 7.836 4.452 -0.306 1.00 97.81 90 LYS A O 1
ATOM 699 N N . TYR A 1 91 ? 8.152 6.083 -1.828 1.00 98.06 91 TYR A N 1
ATOM 700 C CA . TYR A 1 91 ? 8.172 5.226 -3.009 1.00 98.06 91 TYR A CA 1
ATOM 701 C C . TYR A 1 91 ? 9.518 4.498 -3.107 1.00 98.06 91 TYR A C 1
ATOM 703 O O . TYR A 1 91 ? 10.575 5.057 -2.787 1.00 98.06 91 TYR A O 1
ATOM 711 N N . ARG A 1 92 ? 9.483 3.236 -3.524 1.00 97.19 92 ARG A N 1
ATOM 712 C CA . ARG A 1 92 ? 10.651 2.363 -3.636 1.00 97.19 92 ARG A CA 1
ATOM 713 C C . ARG A 1 92 ? 10.515 1.463 -4.854 1.00 97.19 92 ARG A C 1
ATOM 715 O O . ARG A 1 92 ? 9.439 0.933 -5.104 1.00 97.19 92 ARG A O 1
ATOM 722 N N . GLU A 1 93 ? 11.600 1.279 -5.593 1.00 96.75 93 GLU A N 1
ATOM 723 C CA . GLU A 1 93 ? 11.607 0.438 -6.792 1.00 96.75 93 GLU A CA 1
ATOM 724 C C . GLU A 1 93 ? 12.945 -0.284 -7.007 1.00 96.75 93 GLU A C 1
ATOM 726 O O . GLU A 1 93 ? 14.025 0.163 -6.599 1.00 96.75 93 GLU A O 1
ATOM 731 N N . ASN A 1 94 ? 12.828 -1.452 -7.620 1.00 94.62 94 ASN A N 1
ATOM 732 C CA . ASN A 1 94 ? 13.884 -2.305 -8.131 1.00 94.62 94 ASN A CA 1
ATOM 733 C C . ASN A 1 94 ? 13.548 -2.652 -9.592 1.00 94.62 94 ASN A C 1
ATOM 735 O O . ASN A 1 94 ? 12.617 -2.105 -10.170 1.00 94.62 94 ASN A O 1
ATOM 739 N N . VAL A 1 95 ? 14.316 -3.553 -10.212 1.00 92.25 95 VAL A N 1
ATOM 740 C CA . VAL A 1 95 ? 14.117 -3.927 -11.627 1.00 92.25 95 VAL A CA 1
ATOM 741 C C . VAL A 1 95 ? 12.742 -4.562 -11.872 1.00 92.25 95 VAL A C 1
ATOM 743 O O . VAL A 1 95 ? 12.147 -4.329 -12.916 1.00 92.25 95 VAL A O 1
ATOM 746 N N . GLU A 1 96 ? 12.243 -5.346 -10.915 1.00 92.62 96 GLU A N 1
ATOM 747 C CA . GLU A 1 96 ? 11.017 -6.141 -11.075 1.00 92.62 96 GLU A CA 1
ATOM 748 C C . GLU A 1 96 ? 10.030 -5.953 -9.921 1.00 92.6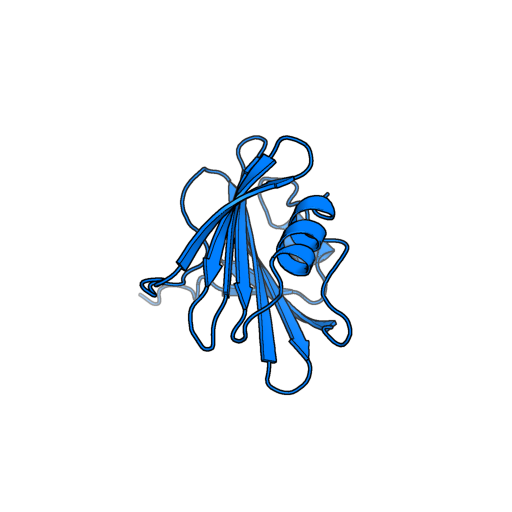2 96 GLU A C 1
ATOM 750 O O . GLU A 1 96 ? 9.017 -6.628 -9.880 1.00 92.62 96 GLU A O 1
ATOM 755 N N . THR A 1 97 ? 10.296 -5.059 -8.971 1.00 95.88 97 THR A N 1
ATOM 756 C CA . THR A 1 97 ? 9.380 -4.812 -7.852 1.00 95.88 97 THR A CA 1
ATOM 757 C C . THR A 1 97 ? 9.319 -3.336 -7.537 1.00 95.88 97 THR A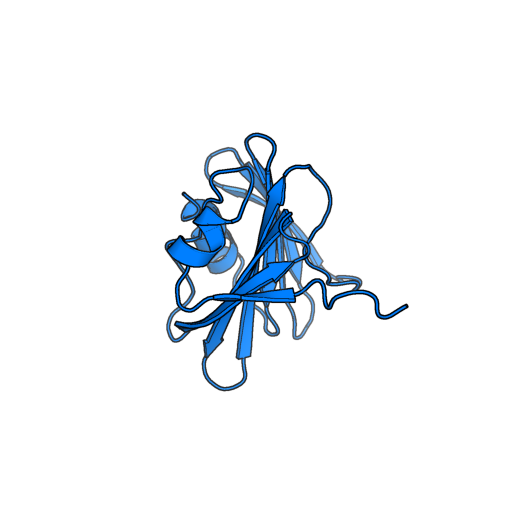 C 1
ATOM 759 O O . THR A 1 97 ? 10.291 -2.599 -7.718 1.00 95.88 97 THR A O 1
ATOM 762 N N . SER A 1 98 ? 8.181 -2.897 -7.029 1.00 97.56 98 SER A N 1
ATOM 763 C CA . SER A 1 98 ? 7.999 -1.526 -6.575 1.00 97.56 98 SER A CA 1
ATOM 764 C C . SER A 1 98 ? 6.994 -1.468 -5.439 1.00 97.56 98 SER A C 1
ATOM 766 O O . SER A 1 98 ? 6.353 -2.457 -5.088 1.00 97.56 98 SER A O 1
ATOM 768 N N . GLY A 1 99 ? 6.877 -0.306 -4.818 1.00 97.19 99 GLY A N 1
ATOM 769 C CA . GLY A 1 99 ? 5.920 -0.106 -3.754 1.00 97.19 99 GLY A CA 1
ATOM 770 C C . GLY A 1 99 ? 6.032 1.264 -3.124 1.00 97.19 99 GLY A C 1
ATOM 771 O O . GLY A 1 99 ? 6.856 2.097 -3.506 1.00 97.19 99 GLY A O 1
ATOM 772 N N . ALA A 1 100 ? 5.206 1.484 -2.116 1.00 98.00 100 ALA A N 1
ATOM 773 C CA . ALA A 1 100 ? 5.274 2.665 -1.285 1.00 98.00 100 ALA A CA 1
ATOM 774 C C . ALA A 1 100 ? 4.868 2.329 0.144 1.00 98.00 100 ALA A C 1
ATOM 776 O O . ALA A 1 100 ? 4.026 1.462 0.371 1.00 98.00 100 ALA A O 1
ATOM 777 N N . VAL A 1 101 ? 5.451 3.045 1.100 1.00 98.31 101 VAL A N 1
ATOM 778 C CA . VAL A 1 101 ? 5.035 3.016 2.505 1.00 98.31 101 VAL A CA 1
ATOM 779 C C . VAL A 1 101 ? 4.810 4.437 2.988 1.00 98.31 101 VAL A C 1
ATOM 781 O O . VAL A 1 101 ? 5.574 5.341 2.636 1.00 98.31 101 VAL A O 1
ATOM 784 N N . TRP A 1 102 ? 3.747 4.653 3.752 1.00 98.44 102 TRP A N 1
ATOM 785 C CA . TRP A 1 102 ? 3.405 5.972 4.277 1.00 98.44 102 TRP A CA 1
ATOM 786 C C . TRP A 1 102 ? 2.587 5.863 5.553 1.00 98.44 102 TRP A C 1
ATOM 788 O O . TRP A 1 102 ? 2.005 4.822 5.857 1.00 98.44 102 TRP A O 1
ATOM 798 N N . THR A 1 103 ? 2.530 6.965 6.291 1.00 98.25 103 THR A N 1
ATOM 799 C CA . THR A 1 103 ? 1.709 7.091 7.491 1.00 98.25 103 THR A CA 1
ATOM 800 C C . THR A 1 103 ? 0.764 8.271 7.344 1.00 98.25 103 THR A C 1
ATOM 802 O O . THR A 1 103 ? 1.087 9.275 6.707 1.00 98.25 103 THR A O 1
ATOM 805 N N . LYS A 1 104 ? -0.438 8.141 7.901 1.00 97.00 104 LYS A N 1
ATOM 806 C CA . LYS A 1 104 ? -1.441 9.207 7.924 1.00 97.00 104 LYS A CA 1
ATOM 807 C C . LYS A 1 104 ? -2.418 8.955 9.066 1.00 97.00 104 LYS A C 1
ATOM 809 O O . LYS A 1 104 ? -2.868 7.830 9.243 1.00 97.00 104 LYS A O 1
ATOM 814 N N . ASP A 1 105 ? -2.722 9.990 9.846 1.00 95.62 105 ASP A N 1
ATOM 815 C CA . ASP A 1 105 ? -3.752 9.963 10.897 1.00 95.62 105 ASP A CA 1
ATOM 816 C C . ASP A 1 105 ? -3.611 8.803 11.912 1.00 95.62 105 ASP A C 1
ATOM 818 O O . ASP A 1 105 ? -4.591 8.223 12.373 1.00 95.62 105 ASP A O 1
ATOM 822 N N . GLY A 1 106 ? -2.369 8.451 12.274 1.00 96.94 106 GLY A N 1
ATOM 823 C CA . GLY A 1 106 ? -2.070 7.364 13.222 1.00 96.94 106 GLY A CA 1
ATOM 824 C C . GLY A 1 106 ? -2.151 5.950 12.630 1.00 96.94 106 GLY A C 1
ATOM 825 O O . GLY A 1 106 ? -2.051 4.967 13.369 1.00 96.94 106 GLY A O 1
ATOM 826 N N . LEU A 1 107 ? -2.322 5.849 11.313 1.00 98.38 107 LEU A N 1
ATOM 827 C CA . LEU A 1 107 ? -2.288 4.610 10.551 1.00 98.38 107 LEU A CA 1
ATOM 828 C C . LEU A 1 107 ? -1.016 4.534 9.702 1.00 98.38 107 LEU A C 1
ATOM 830 O O . LEU A 1 107 ? -0.485 5.552 9.249 1.00 98.38 107 LEU A O 1
ATOM 834 N N . THR A 1 108 ? -0.569 3.308 9.458 1.00 98.69 108 THR A N 1
ATOM 835 C CA . THR A 1 108 ? 0.505 2.970 8.527 1.00 98.69 108 THR A CA 1
ATOM 836 C C . THR A 1 108 ? -0.058 2.156 7.374 1.00 98.69 108 THR A C 1
ATOM 838 O O . THR A 1 108 ? -0.970 1.338 7.542 1.00 98.69 108 THR A O 1
ATOM 841 N N . PHE A 1 109 ? 0.484 2.409 6.192 1.00 98.69 109 PHE A N 1
ATOM 842 C CA . PHE A 1 109 ? 0.030 1.842 4.941 1.00 98.69 109 PHE A CA 1
ATOM 843 C C . PHE A 1 109 ? 1.205 1.343 4.125 1.00 98.69 109 PHE A C 1
ATOM 845 O O . PHE A 1 109 ? 2.306 1.901 4.157 1.00 98.69 109 PHE A O 1
ATOM 852 N N . SER A 1 110 ? 0.939 0.317 3.329 1.00 98.62 110 SER A N 1
ATOM 853 C CA . SER A 1 110 ? 1.885 -0.129 2.322 1.00 98.62 110 SER A CA 1
ATOM 854 C C . SER A 1 110 ? 1.181 -0.571 1.053 1.00 98.62 110 SER A C 1
ATOM 856 O O . SER A 1 110 ? 0.078 -1.118 1.092 1.00 98.62 110 SER A O 1
ATOM 858 N N . VAL A 1 111 ? 1.863 -0.347 -0.060 1.00 98.38 111 VAL A N 1
ATOM 859 C CA . VAL A 1 111 ? 1.606 -0.981 -1.345 1.00 98.38 111 VAL A CA 1
ATOM 860 C C . VAL A 1 111 ? 2.887 -1.689 -1.741 1.00 98.38 111 VAL A C 1
ATOM 862 O O . VAL A 1 111 ? 3.949 -1.071 -1.768 1.00 98.38 111 VAL A O 1
ATOM 865 N N . TYR A 1 112 ? 2.782 -2.969 -2.051 1.00 98.31 112 TYR A N 1
ATOM 866 C CA . TYR A 1 112 ? 3.823 -3.745 -2.709 1.00 98.31 112 TYR A CA 1
ATOM 867 C C . TYR A 1 112 ? 3.300 -4.200 -4.068 1.00 98.31 112 TYR A C 1
ATOM 869 O O . TYR A 1 112 ? 2.130 -4.555 -4.181 1.00 98.31 112 TYR A O 1
ATOM 877 N N . ALA A 1 113 ? 4.156 -4.195 -5.080 1.00 97.88 113 ALA A N 1
ATOM 878 C CA . ALA A 1 113 ? 3.884 -4.757 -6.389 1.00 97.88 113 ALA A CA 1
ATOM 879 C C . ALA A 1 113 ? 5.057 -5.646 -6.817 1.00 97.88 113 ALA A C 1
ATOM 881 O O . ALA A 1 113 ? 6.222 -5.245 -6.726 1.00 97.88 113 ALA A O 1
ATOM 882 N N . ASP A 1 114 ? 4.743 -6.826 -7.347 1.00 96.19 114 ASP A N 1
ATOM 883 C CA . ASP A 1 114 ? 5.703 -7.764 -7.955 1.00 96.19 114 ASP A CA 1
ATOM 884 C C . ASP A 1 114 ? 6.094 -7.375 -9.397 1.00 96.19 114 ASP A C 1
ATOM 886 O O . ASP A 1 114 ? 6.557 -8.185 -10.200 1.00 96.19 114 ASP A O 1
ATOM 890 N N . THR A 1 115 ? 5.878 -6.104 -9.721 1.00 96.00 115 THR A N 1
ATOM 891 C CA . THR A 1 115 ? 6.284 -5.437 -10.946 1.00 96.00 115 THR A CA 1
ATOM 892 C C . THR A 1 115 ? 6.582 -3.971 -10.634 1.00 96.00 115 THR A C 1
ATOM 894 O O . THR A 1 115 ? 6.333 -3.486 -9.525 1.00 96.00 115 THR A O 1
ATOM 897 N N . VAL A 1 116 ? 7.110 -3.233 -11.607 1.00 96.06 116 VAL A N 1
ATOM 898 C CA . VAL A 1 116 ? 7.277 -1.782 -11.485 1.00 96.06 116 VAL A CA 1
ATOM 899 C C . VAL A 1 116 ? 5.964 -1.102 -11.873 1.00 96.06 116 VAL A C 1
ATOM 901 O O . VAL A 1 116 ? 5.607 -1.062 -13.050 1.00 96.06 116 VAL A O 1
ATOM 904 N N . ILE A 1 117 ? 5.244 -0.566 -10.885 1.00 95.62 117 ILE A N 1
ATOM 905 C CA . ILE A 1 117 ? 4.162 0.396 -11.118 1.00 95.62 117 ILE A CA 1
ATOM 906 C C . ILE A 1 117 ? 4.766 1.793 -11.230 1.00 95.62 117 ILE A C 1
ATOM 908 O O . ILE A 1 117 ? 5.781 2.087 -10.603 1.00 95.62 117 ILE A O 1
ATOM 912 N N . SER A 1 118 ? 4.167 2.667 -12.036 1.00 93.88 118 SER A N 1
ATOM 913 C CA . SER A 1 118 ? 4.709 4.015 -12.199 1.00 93.88 118 SER A CA 1
ATOM 914 C C . SER A 1 118 ? 4.596 4.829 -10.901 1.00 93.88 118 SER A C 1
ATOM 916 O O . SER A 1 118 ? 3.678 4.620 -10.106 1.00 93.88 118 SER A O 1
ATOM 918 N N . GLU A 1 119 ? 5.467 5.829 -10.706 1.00 93.38 119 GLU A N 1
ATOM 919 C CA . GLU A 1 119 ? 5.322 6.788 -9.592 1.00 93.38 119 GLU A CA 1
ATOM 920 C C . GLU A 1 119 ? 3.930 7.451 -9.584 1.00 93.38 119 GLU A C 1
ATOM 922 O O . GLU A 1 119 ? 3.388 7.762 -8.521 1.00 93.38 119 GLU A O 1
ATOM 927 N N . LYS A 1 120 ? 3.343 7.660 -10.773 1.00 95.81 120 LYS A N 1
ATOM 928 C CA . LYS A 1 120 ? 1.991 8.203 -10.928 1.00 95.81 120 LYS A CA 1
ATOM 929 C C . LYS A 1 120 ? 0.945 7.230 -10.391 1.00 95.81 120 LYS A C 1
ATOM 931 O O . LYS A 1 120 ? 0.114 7.648 -9.598 1.00 95.81 120 LYS A O 1
ATOM 936 N N . ASP A 1 121 ? 1.008 5.956 -10.771 1.00 96.94 121 ASP A N 1
ATOM 937 C CA . ASP A 1 121 ? 0.072 4.941 -10.277 1.00 96.94 121 ASP A CA 1
ATOM 938 C C . ASP A 1 121 ? 0.191 4.768 -8.763 1.00 96.94 121 ASP A C 1
ATOM 940 O O . ASP A 1 121 ? -0.819 4.725 -8.066 1.00 96.94 121 ASP A O 1
ATOM 944 N N . ALA A 1 122 ? 1.418 4.738 -8.230 1.00 96.81 122 ALA A N 1
ATOM 945 C CA . ALA A 1 122 ? 1.644 4.711 -6.788 1.00 96.81 122 ALA A CA 1
ATOM 946 C C . ALA A 1 122 ? 1.007 5.934 -6.102 1.00 96.81 122 ALA A C 1
ATOM 948 O O . ALA A 1 122 ? 0.312 5.789 -5.095 1.00 96.81 122 ALA A O 1
ATOM 949 N N . SER A 1 123 ? 1.187 7.128 -6.674 1.00 97.44 123 SER A N 1
ATOM 950 C CA . SER A 1 123 ? 0.592 8.368 -6.161 1.00 97.44 123 SER A CA 1
ATOM 951 C C . SER A 1 123 ? -0.936 8.364 -6.237 1.00 97.44 123 SER A C 1
ATOM 953 O O . SER A 1 123 ? -1.589 8.798 -5.291 1.00 97.44 123 SER A O 1
ATOM 955 N N . ASP A 1 124 ? -1.516 7.841 -7.318 1.00 98.19 124 ASP A N 1
ATOM 956 C CA . ASP A 1 124 ? -2.965 7.728 -7.496 1.00 98.19 124 ASP A CA 1
ATOM 957 C C . ASP A 1 124 ? -3.569 6.720 -6.503 1.00 98.19 124 ASP A C 1
ATOM 959 O O . ASP A 1 124 ? -4.620 6.993 -5.917 1.00 98.19 124 ASP A O 1
ATOM 963 N N . ILE A 1 125 ? -2.880 5.602 -6.224 1.00 98.12 125 ILE A N 1
ATOM 964 C CA . ILE A 1 125 ? -3.285 4.662 -5.168 1.00 98.12 125 ILE A CA 1
ATOM 965 C C . ILE A 1 125 ? -3.313 5.392 -3.821 1.00 98.12 125 ILE A C 1
ATOM 967 O O . ILE A 1 125 ? -4.356 5.392 -3.167 1.00 98.12 125 ILE A O 1
ATOM 971 N N . ILE A 1 126 ? -2.222 6.071 -3.442 1.00 98.00 126 ILE A N 1
ATOM 972 C CA . ILE A 1 126 ? -2.114 6.821 -2.176 1.00 98.00 126 ILE A CA 1
ATOM 973 C C . ILE A 1 126 ? -3.215 7.887 -2.068 1.00 98.00 126 ILE A C 1
ATOM 975 O O . ILE A 1 126 ? -3.871 7.998 -1.033 1.00 98.00 126 ILE A O 1
ATOM 979 N N . ALA A 1 127 ? -3.459 8.649 -3.139 1.00 97.94 127 ALA A N 1
ATOM 980 C CA . ALA A 1 127 ? -4.480 9.697 -3.178 1.00 97.94 127 ALA A CA 1
ATOM 981 C C . ALA A 1 127 ? -5.904 9.153 -3.006 1.00 97.94 127 ALA A C 1
ATOM 983 O O . ALA A 1 127 ? -6.788 9.871 -2.537 1.00 97.94 127 ALA A O 1
ATOM 984 N N . SER A 1 128 ? -6.133 7.906 -3.421 1.00 98.00 128 SER A N 1
ATOM 985 C CA . SER A 1 128 ? -7.455 7.281 -3.457 1.00 98.00 128 SER A CA 1
ATOM 986 C C . SER A 1 128 ? -7.864 6.579 -2.161 1.00 98.00 128 SER A C 1
ATOM 988 O O . SER A 1 128 ? -8.996 6.087 -2.093 1.00 98.00 128 SER A O 1
ATOM 990 N N . VAL A 1 129 ? -6.960 6.502 -1.177 1.00 97.88 129 VAL A N 1
ATOM 991 C CA . VAL A 1 129 ? -7.177 5.841 0.119 1.00 97.88 129 VAL A CA 1
ATOM 992 C C . VAL A 1 129 ? -8.095 6.701 0.978 1.00 97.88 129 VAL A C 1
ATOM 994 O O . VAL A 1 129 ? -7.752 7.833 1.332 1.00 97.88 129 VAL A O 1
ATOM 997 N N . LYS A 1 130 ? -9.272 6.157 1.292 1.00 92.31 130 LYS A N 1
ATOM 998 C CA . LYS A 1 130 ? -10.331 6.826 2.053 1.00 92.31 130 LYS A CA 1
ATOM 999 C C . LYS A 1 130 ? -11.178 5.845 2.849 1.00 92.31 130 LYS A C 1
ATOM 1001 O O . LYS A 1 130 ? -11.118 4.628 2.546 1.00 92.31 130 LYS A O 1
#

pLDDT: mean 95.6, std 6.77, range [49.59, 98.81]

Radius of gyration: 14.2 Å; Cα contacts (8 Å, |Δi|>4): 281; chains: 1; bounding box: 34×42×36 Å

Sequence (130 aa):
MQIPNPLVEYKTVDEAKNTLSFDAPVPTFVPDGYKIDYVGTIAGETLQIFYKNGKNEIVFRAAKGSDDISGDYNVYKNTKTVSVNGTDAKYRENVETSGAVWTKDGLTFSVYADTVISEKDASDIIASVK

Secondary structure (DSSP, 8-state):
-PPPPSEEE-SSHHHHHTTSSS----BS---TT-EEEEEEEETTTEEEEEEEETTEEEEEEEEESSS--S---PPPSEEEEEEETTEEEEEEE-SS-EEEEEEETTEEEEEEESS---HHHHHHHHHTB-